Protein AF-A0A938BZ59-F1 (afdb_monomer_lite)

Radius of gyration: 19.86 Å; chains: 1; bounding box: 39×61×54 Å

Secondary structure (DSSP, 8-state):
-HHHHHTTT----HHHHHHHT---PPP---HHHHHHHHHHHHHS--B-TTT-PBP-TTTEEEEESS-TTT-----GGGEEEEEHHIIIIIITTSEEPHHHHHHHHHHHHHHHIIIIITSS-SHHHHHHHHHHHHH-TT--SSS--HHHHHHHHHHHHHHHHHHH-PPEE--GGGS---

Structure (mmCIF, N/CA/C/O backbone):
data_AF-A0A938BZ59-F1
#
_entry.id   AF-A0A938BZ59-F1
#
loop_
_atom_site.group_PDB
_atom_site.id
_atom_site.type_symbol
_atom_site.label_atom_id
_atom_site.label_alt_id
_atom_site.label_comp_id
_atom_site.label_asym_id
_atom_site.label_entity_id
_atom_site.label_seq_id
_atom_site.pdbx_PDB_ins_code
_atom_site.Cartn_x
_atom_site.Cartn_y
_atom_site.Cartn_z
_atom_site.occupancy
_atom_site.B_iso_or_equiv
_atom_site.auth_seq_id
_atom_site.auth_comp_id
_atom_site.auth_asym_id
_atom_site.auth_atom_id
_atom_site.pdbx_PDB_model_num
ATOM 1 N N . MET A 1 1 ? 13.104 -21.225 -31.414 1.00 48.03 1 MET A N 1
ATOM 2 C CA . MET A 1 1 ? 13.494 -22.393 -30.588 1.00 48.03 1 MET A CA 1
ATOM 3 C C . MET A 1 1 ? 13.265 -23.734 -31.289 1.00 48.03 1 MET A C 1
ATOM 5 O O . MET A 1 1 ? 14.138 -24.579 -31.170 1.00 48.03 1 MET A O 1
ATOM 9 N N . SER A 1 2 ? 12.190 -23.923 -32.073 1.00 47.22 2 SER A N 1
ATOM 10 C CA . SER A 1 2 ? 11.940 -25.194 -32.794 1.00 47.22 2 SER A CA 1
ATOM 11 C C . SER A 1 2 ? 13.091 -25.616 -33.734 1.00 47.22 2 SER A C 1
ATOM 13 O O . SER A 1 2 ? 13.608 -26.726 -33.642 1.00 47.22 2 SER A O 1
ATOM 15 N N . GLY A 1 3 ? 13.636 -24.676 -34.518 1.00 47.19 3 GLY A N 1
ATOM 16 C CA . GLY A 1 3 ? 14.712 -24.977 -35.476 1.00 47.19 3 GLY A CA 1
ATOM 17 C C . GLY A 1 3 ? 16.093 -25.322 -34.885 1.00 47.19 3 GLY A C 1
ATOM 18 O O . GLY A 1 3 ? 16.978 -25.730 -35.633 1.00 47.19 3 GLY A O 1
ATOM 19 N N . TYR A 1 4 ? 16.319 -25.161 -33.573 1.00 56.00 4 TYR A N 1
ATOM 20 C CA . TYR A 1 4 ? 17.592 -25.546 -32.933 1.00 56.00 4 TYR A CA 1
ATOM 21 C C . TYR A 1 4 ? 17.593 -27.026 -32.514 1.00 56.00 4 TYR A C 1
ATOM 23 O O . TYR A 1 4 ? 18.610 -27.703 -32.645 1.00 56.00 4 TYR A O 1
ATOM 31 N N . ALA A 1 5 ? 16.440 -27.548 -32.075 1.00 55.19 5 ALA A N 1
ATOM 32 C CA . ALA A 1 5 ? 16.279 -28.951 -31.690 1.00 55.19 5 ALA A CA 1
ATOM 33 C C . ALA A 1 5 ? 16.296 -29.898 -32.905 1.00 55.19 5 ALA A C 1
ATOM 35 O O . ALA A 1 5 ? 16.900 -30.972 -32.844 1.00 55.19 5 ALA A O 1
ATOM 36 N N . GLU A 1 6 ? 15.723 -29.466 -34.035 1.00 54.50 6 GLU A N 1
ATOM 37 C CA . GLU A 1 6 ? 15.736 -30.225 -35.293 1.00 54.50 6 GLU A CA 1
ATOM 38 C C . GLU A 1 6 ? 17.152 -30.409 -35.858 1.00 54.50 6 GLU A C 1
ATOM 40 O O . GLU A 1 6 ? 17.494 -31.497 -36.321 1.00 54.50 6 GLU A O 1
ATOM 45 N N . LYS A 1 7 ? 18.024 -29.396 -35.732 1.00 56.50 7 LYS A N 1
ATOM 46 C CA . LYS A 1 7 ? 19.433 -29.477 -36.163 1.00 56.50 7 LYS A CA 1
ATOM 47 C C . LYS A 1 7 ? 20.276 -30.476 -35.357 1.00 56.50 7 LYS A C 1
ATOM 49 O O . LYS A 1 7 ? 21.338 -30.868 -35.827 1.00 56.50 7 LYS A O 1
ATOM 54 N N . GLN A 1 8 ? 19.817 -30.907 -34.178 1.00 59.28 8 GLN A N 1
ATOM 55 C CA . GLN A 1 8 ? 20.479 -31.927 -33.350 1.00 59.28 8 GLN A CA 1
ATOM 56 C C . GLN A 1 8 ? 19.836 -33.323 -33.460 1.00 59.28 8 GLN A C 1
ATOM 58 O O . GLN A 1 8 ? 20.136 -34.202 -32.653 1.00 59.28 8 GLN A O 1
ATOM 63 N N . GLY A 1 9 ? 18.933 -33.552 -34.423 1.00 55.59 9 GLY A N 1
ATOM 64 C CA . GLY A 1 9 ? 18.315 -34.867 -34.646 1.00 55.59 9 GLY A CA 1
ATOM 65 C C . GLY A 1 9 ? 17.349 -35.316 -33.542 1.00 55.59 9 GLY A C 1
ATOM 66 O O . GLY A 1 9 ? 16.957 -36.481 -33.492 1.00 55.59 9 GLY A O 1
ATOM 67 N N . ARG A 1 10 ? 16.941 -34.408 -32.646 1.00 58.09 10 ARG A N 1
ATOM 68 C CA . ARG A 1 10 ? 15.991 -34.695 -31.567 1.00 58.09 10 ARG A CA 1
ATOM 69 C C . ARG A 1 10 ? 14.586 -34.292 -32.008 1.00 58.09 10 ARG A C 1
ATOM 71 O O . ARG A 1 10 ? 14.259 -33.110 -32.036 1.00 58.09 10 ARG A O 1
ATOM 78 N N . LYS A 1 11 ? 13.733 -35.276 -32.312 1.00 55.09 11 LYS A N 1
ATOM 79 C CA . LYS A 1 11 ? 12.287 -35.053 -32.485 1.00 55.09 11 LYS A CA 1
ATOM 80 C C . LYS A 1 11 ? 11.646 -34.836 -31.115 1.00 55.09 11 LYS A C 1
ATOM 82 O O . LYS A 1 11 ? 11.324 -35.792 -30.412 1.00 55.09 11 LYS A O 1
ATOM 87 N N . LEU A 1 12 ? 11.487 -33.578 -30.722 1.00 56.69 12 LEU A N 1
ATOM 88 C CA . LEU A 1 12 ? 10.659 -33.207 -29.579 1.00 56.69 12 LEU A CA 1
ATOM 89 C C . LEU A 1 12 ? 9.223 -33.061 -30.088 1.00 56.69 12 LEU A C 1
ATOM 91 O O . LEU A 1 12 ? 8.950 -32.217 -30.929 1.00 56.69 12 LEU A O 1
ATOM 95 N N . SER A 1 13 ? 8.313 -33.919 -29.632 1.00 62.12 13 SER A N 1
ATOM 96 C CA . SER A 1 13 ? 6.888 -33.780 -29.946 1.00 62.12 13 SER A CA 1
ATOM 97 C C . SER A 1 13 ? 6.323 -32.546 -29.242 1.00 62.12 13 SER A C 1
ATOM 99 O O . SER A 1 13 ? 6.541 -32.414 -28.036 1.00 62.12 13 SER A O 1
ATOM 101 N N . ASP A 1 14 ? 5.533 -31.720 -29.929 1.00 56.69 14 ASP A N 1
ATOM 102 C CA . ASP A 1 14 ? 4.890 -30.522 -29.356 1.00 56.69 14 ASP A CA 1
ATOM 103 C C . ASP A 1 14 ? 4.119 -30.818 -28.054 1.00 56.69 14 ASP A C 1
ATOM 105 O O . ASP A 1 14 ? 4.173 -30.048 -27.095 1.00 56.69 14 ASP A O 1
ATOM 109 N N . ALA A 1 15 ? 3.520 -32.011 -27.953 1.00 58.12 15 ALA A N 1
ATOM 110 C CA . ALA A 1 15 ? 2.835 -32.504 -26.754 1.00 58.12 15 ALA A CA 1
ATOM 111 C C . ALA A 1 15 ? 3.736 -32.673 -25.508 1.00 58.12 15 ALA A C 1
ATOM 113 O O . ALA A 1 15 ? 3.232 -32.705 -24.390 1.00 58.12 15 ALA A O 1
ATOM 114 N N . LYS A 1 16 ? 5.063 -32.782 -25.673 1.00 58.16 16 LYS A N 1
ATOM 115 C CA . LYS A 1 16 ? 6.046 -32.827 -24.569 1.00 58.16 16 LYS A CA 1
ATOM 116 C C . LYS A 1 16 ? 6.605 -31.448 -24.224 1.00 58.16 16 LYS A C 1
ATOM 118 O O . LYS A 1 16 ? 7.091 -31.259 -23.114 1.00 58.16 16 LYS A O 1
ATOM 123 N N . ILE A 1 17 ? 6.549 -30.507 -25.163 1.00 59.06 17 ILE A N 1
ATOM 124 C CA . ILE A 1 17 ? 7.041 -29.141 -24.973 1.00 59.06 17 ILE A CA 1
ATOM 125 C C . ILE A 1 17 ? 6.010 -28.322 -24.188 1.00 59.06 17 ILE A C 1
ATOM 127 O O . ILE A 1 17 ? 6.385 -27.618 -23.257 1.00 59.06 17 ILE A O 1
ATOM 131 N N . ALA A 1 18 ? 4.717 -28.466 -24.502 1.00 60.78 18 ALA A N 1
ATOM 132 C CA . ALA A 1 18 ? 3.658 -27.668 -23.882 1.00 60.78 18 ALA A CA 1
ATOM 133 C C . ALA A 1 18 ? 3.609 -27.763 -22.338 1.00 60.78 18 ALA A C 1
ATOM 135 O O . ALA A 1 18 ? 3.581 -26.711 -21.704 1.00 60.78 18 ALA A O 1
ATOM 136 N N . PRO A 1 19 ? 3.707 -28.950 -21.696 1.00 59.94 19 PRO A N 1
ATOM 137 C CA . PRO A 1 19 ? 3.721 -29.040 -20.233 1.00 59.94 19 PRO A CA 1
ATOM 138 C C . PRO A 1 19 ? 5.005 -28.477 -19.606 1.00 59.94 19 PRO A C 1
ATOM 140 O O . PRO A 1 19 ? 4.959 -27.902 -18.523 1.00 59.94 19 PRO A O 1
ATOM 143 N N . ALA A 1 20 ? 6.149 -28.604 -20.290 1.00 57.31 20 ALA A N 1
ATOM 144 C CA . ALA A 1 20 ? 7.437 -28.068 -19.839 1.00 57.31 20 ALA A CA 1
ATOM 145 C C . ALA A 1 20 ? 7.556 -26.540 -20.020 1.00 57.31 20 ALA A C 1
ATOM 147 O O . ALA A 1 20 ? 8.470 -25.924 -19.479 1.00 57.31 20 ALA A O 1
ATOM 148 N N . MET A 1 21 ? 6.635 -25.939 -20.779 1.00 53.72 21 MET A N 1
ATOM 149 C CA . MET A 1 21 ? 6.472 -24.494 -20.954 1.00 53.72 21 MET A CA 1
ATOM 150 C C . MET A 1 21 ? 5.341 -23.918 -20.093 1.00 53.72 21 MET A C 1
ATOM 152 O O . MET A 1 21 ? 5.008 -22.742 -20.240 1.00 53.72 21 MET A O 1
ATOM 156 N N . THR A 1 22 ? 4.762 -24.713 -19.188 1.00 49.50 22 THR A N 1
ATOM 157 C CA . THR A 1 22 ? 3.793 -24.206 -18.213 1.00 49.50 22 THR A CA 1
ATOM 158 C C . THR A 1 22 ? 4.549 -23.348 -17.207 1.00 49.50 22 THR A C 1
ATOM 160 O O . THR A 1 22 ? 5.202 -23.855 -16.296 1.00 49.50 22 THR A O 1
ATOM 163 N N . TRP A 1 23 ? 4.510 -22.034 -17.408 1.00 51.88 23 TRP A N 1
ATOM 164 C CA . TRP A 1 23 ? 4.922 -21.083 -16.386 1.00 51.88 23 TRP A CA 1
ATOM 165 C C . TRP A 1 23 ? 4.054 -21.327 -15.150 1.00 51.88 23 TRP A C 1
ATOM 167 O O . TRP A 1 23 ? 2.828 -21.306 -15.247 1.00 51.88 23 TRP A O 1
ATOM 177 N N . SER A 1 24 ? 4.676 -21.592 -13.999 1.00 50.16 24 SER A N 1
ATOM 178 C CA . SER A 1 24 ? 3.955 -21.543 -12.728 1.00 50.16 24 SER A CA 1
ATOM 179 C C . SER A 1 24 ? 3.537 -20.094 -12.531 1.00 50.16 24 SER A C 1
ATOM 181 O O . SER A 1 24 ? 4.395 -19.243 -12.298 1.00 50.16 24 SER A O 1
ATOM 183 N N . GLU A 1 25 ? 2.247 -19.799 -12.674 1.00 53.69 25 GLU A N 1
ATOM 184 C CA . GLU A 1 25 ? 1.735 -18.480 -12.322 1.00 53.69 25 GLU A CA 1
ATOM 185 C C . GLU A 1 25 ? 2.051 -18.235 -10.842 1.00 53.69 25 GLU A C 1
ATOM 187 O O . GLU A 1 25 ? 1.723 -19.082 -10.002 1.00 53.69 25 GLU A O 1
ATOM 192 N N . PRO A 1 26 ? 2.728 -17.129 -10.494 1.00 60.28 26 PRO A N 1
ATOM 193 C CA . PRO A 1 26 ? 2.901 -16.785 -9.096 1.00 60.28 26 PRO A CA 1
ATOM 194 C C . PRO A 1 26 ? 1.505 -16.591 -8.484 1.00 60.28 26 PRO A C 1
ATOM 196 O O . PRO A 1 26 ? 0.640 -15.936 -9.067 1.00 60.28 26 PRO A O 1
ATOM 199 N N . SER A 1 27 ? 1.243 -17.229 -7.347 1.00 63.28 27 SER A N 1
ATOM 200 C CA . SER A 1 27 ? -0.054 -17.128 -6.682 1.00 63.28 27 SER A CA 1
ATOM 201 C C . SER A 1 27 ? -0.150 -15.805 -5.931 1.00 63.28 27 SER A C 1
ATOM 203 O O . SER A 1 27 ? 0.663 -15.588 -5.041 1.00 63.28 27 SER A O 1
ATOM 205 N N . ARG A 1 28 ? -1.170 -14.993 -6.229 1.00 80.38 28 ARG A N 1
ATOM 206 C CA . ARG A 1 28 ? -1.488 -13.757 -5.497 1.00 80.38 28 ARG A CA 1
ATOM 207 C C . ARG A 1 28 ? -1.867 -14.062 -4.042 1.00 80.38 28 ARG A C 1
ATOM 209 O O . ARG A 1 28 ? -2.964 -14.571 -3.795 1.00 80.38 28 ARG A O 1
ATOM 216 N N . ASP A 1 29 ? -1.002 -13.735 -3.086 1.00 89.38 29 ASP A N 1
ATOM 217 C CA . ASP A 1 29 ? -1.222 -13.971 -1.653 1.00 89.38 29 ASP A CA 1
ATOM 218 C C . ASP A 1 29 ? -1.251 -12.680 -0.823 1.00 89.38 29 ASP A C 1
ATOM 220 O O . ASP A 1 29 ? -0.232 -12.075 -0.505 1.00 89.38 29 ASP A O 1
ATOM 224 N N . VAL A 1 30 ? -2.455 -12.307 -0.379 1.00 94.38 30 VAL A N 1
ATOM 225 C CA . VAL A 1 30 ? -2.696 -11.112 0.449 1.00 94.38 30 VAL A CA 1
ATOM 226 C C . VAL A 1 30 ? -3.013 -11.424 1.913 1.00 94.38 30 VAL A C 1
ATOM 228 O O . VAL A 1 30 ? -3.415 -10.528 2.660 1.00 94.38 30 VAL A O 1
ATOM 231 N N . ARG A 1 31 ? -2.894 -12.688 2.345 1.00 95.25 31 ARG A N 1
ATOM 232 C CA . ARG A 1 31 ? -3.413 -13.139 3.651 1.00 95.25 31 ARG A CA 1
ATOM 233 C C . ARG A 1 31 ? -2.791 -12.387 4.822 1.00 95.25 31 ARG A C 1
ATOM 235 O O . ARG A 1 31 ? -3.525 -11.875 5.660 1.00 95.25 31 ARG A O 1
ATOM 242 N N . ILE A 1 32 ? -1.466 -12.243 4.824 1.00 95.44 32 ILE A N 1
ATOM 243 C CA . ILE A 1 32 ? -0.733 -11.561 5.902 1.00 95.44 32 ILE A CA 1
ATOM 244 C C . ILE A 1 32 ? -1.174 -10.100 6.019 1.00 95.44 32 ILE A C 1
ATOM 246 O O . ILE A 1 32 ? -1.490 -9.636 7.113 1.00 95.44 32 ILE A O 1
ATOM 250 N N . ALA A 1 33 ? -1.256 -9.380 4.898 1.00 97.06 33 ALA A N 1
ATOM 251 C CA . ALA A 1 33 ? -1.726 -7.997 4.890 1.00 97.06 33 ALA A CA 1
ATOM 252 C C . ALA A 1 33 ? -3.173 -7.890 5.404 1.00 97.06 33 ALA A C 1
ATOM 254 O O . ALA A 1 33 ? -3.486 -7.001 6.197 1.00 97.06 33 ALA A O 1
ATOM 255 N N . ARG A 1 34 ? -4.049 -8.830 5.019 1.00 97.38 34 ARG A N 1
ATOM 256 C CA . ARG A 1 34 ? -5.442 -8.875 5.485 1.00 97.38 34 ARG A CA 1
ATOM 257 C C . ARG A 1 34 ? -5.551 -9.133 6.986 1.00 97.38 34 ARG A C 1
ATOM 259 O O . ARG A 1 34 ? -6.328 -8.455 7.652 1.00 97.38 34 ARG A O 1
ATOM 266 N N . GLU A 1 35 ? -4.778 -10.071 7.521 1.00 96.31 35 GLU A N 1
ATOM 267 C CA . GLU A 1 35 ? -4.735 -10.373 8.957 1.00 96.31 35 GLU A CA 1
ATOM 268 C C . GLU A 1 35 ? -4.260 -9.164 9.771 1.00 96.31 35 GLU A C 1
ATOM 270 O O . GLU A 1 35 ? -4.890 -8.802 10.766 1.00 96.31 35 GLU A O 1
ATOM 275 N N . GLN A 1 36 ? -3.201 -8.482 9.319 1.00 97.06 36 GLN A N 1
ATOM 276 C CA . GLN A 1 36 ? -2.714 -7.268 9.981 1.00 97.06 36 GLN A CA 1
ATOM 277 C C . GLN A 1 36 ? -3.732 -6.128 9.919 1.00 97.06 36 GLN A C 1
ATOM 279 O O . GLN A 1 36 ? -3.914 -5.413 10.904 1.00 97.06 36 GLN A O 1
ATOM 284 N N . ALA A 1 37 ? -4.440 -5.982 8.798 1.00 97.62 37 ALA A N 1
ATOM 285 C CA . ALA A 1 37 ? -5.479 -4.972 8.655 1.00 97.62 37 ALA A CA 1
ATOM 286 C C . ALA A 1 37 ? -6.653 -5.232 9.612 1.00 97.62 37 ALA A C 1
ATOM 288 O O . ALA A 1 37 ? -7.088 -4.306 10.292 1.00 97.62 37 ALA A O 1
ATOM 289 N N . ILE A 1 38 ? -7.117 -6.481 9.727 1.00 97.25 38 ILE A N 1
ATOM 290 C CA . ILE A 1 38 ? -8.174 -6.866 10.679 1.00 97.25 38 ILE A CA 1
ATOM 291 C C . ILE A 1 38 ? -7.730 -6.588 12.116 1.00 97.25 38 ILE A C 1
ATOM 293 O O . ILE A 1 38 ? -8.447 -5.913 12.847 1.00 97.25 38 ILE A O 1
ATOM 297 N N . ARG A 1 39 ? -6.511 -6.995 12.495 1.00 95.75 39 ARG A N 1
ATOM 298 C CA . ARG A 1 39 ? -5.958 -6.709 13.829 1.00 95.75 39 ARG A CA 1
ATOM 299 C C . ARG A 1 39 ? -5.982 -5.212 14.150 1.00 95.75 39 ARG A C 1
ATOM 301 O O . ARG A 1 39 ? -6.331 -4.826 15.264 1.00 95.75 39 ARG A O 1
ATOM 308 N N . LEU A 1 40 ? -5.599 -4.363 13.193 1.00 95.94 40 LEU A N 1
ATOM 309 C CA . LEU A 1 40 ? -5.605 -2.914 13.396 1.00 95.94 40 LEU A CA 1
ATOM 310 C C . LEU A 1 40 ? -7.019 -2.332 13.478 1.00 95.94 40 LEU A C 1
ATOM 312 O O . LEU A 1 40 ? -7.207 -1.431 14.291 1.00 95.94 40 LEU A O 1
ATOM 316 N N . ILE A 1 41 ? -7.979 -2.853 12.705 1.00 96.50 41 ILE A N 1
ATOM 317 C CA . ILE A 1 41 ? -9.406 -2.491 12.799 1.00 96.50 41 ILE A CA 1
ATOM 318 C C . ILE A 1 41 ? -9.974 -2.861 14.178 1.00 96.50 41 ILE A C 1
ATOM 320 O O . ILE A 1 41 ? -10.709 -2.076 14.767 1.00 96.50 41 ILE A O 1
ATOM 324 N N . ASP A 1 42 ? -9.611 -4.022 14.722 1.00 94.31 42 ASP A N 1
ATOM 325 C CA . ASP A 1 42 ? -10.110 -4.467 16.029 1.00 94.31 42 ASP A CA 1
ATOM 326 C C . ASP A 1 42 ? -9.495 -3.662 17.190 1.00 94.31 42 ASP A C 1
ATOM 328 O O . ASP A 1 42 ? -10.138 -3.426 18.211 1.00 94.31 42 ASP A O 1
ATOM 332 N N . SER A 1 43 ? -8.241 -3.219 17.037 1.00 89.62 43 SER A N 1
ATOM 333 C CA . SER A 1 43 ? -7.509 -2.447 18.056 1.00 89.62 43 SER A CA 1
ATOM 334 C C . SER A 1 43 ? -7.704 -0.924 17.985 1.00 89.62 43 SER A C 1
ATOM 336 O O . SER A 1 43 ? -7.226 -0.206 18.864 1.00 89.62 43 SER A O 1
ATOM 338 N N . GLY A 1 44 ? -8.351 -0.404 16.938 1.00 87.50 44 GLY A N 1
ATOM 339 C CA . GLY A 1 44 ? -8.483 1.031 16.700 1.00 87.50 44 GLY A CA 1
ATOM 340 C C . GLY A 1 44 ? -8.976 1.360 15.290 1.00 87.50 44 GLY A C 1
ATOM 341 O O . GLY A 1 44 ? -9.540 0.528 14.595 1.00 87.50 44 GLY A O 1
ATOM 342 N N . ASN A 1 45 ? -8.751 2.594 14.835 1.00 87.06 45 ASN A N 1
ATOM 343 C CA . ASN A 1 45 ? -9.133 2.986 13.478 1.00 87.06 45 ASN A CA 1
ATOM 344 C C . ASN A 1 45 ? -8.019 2.646 12.476 1.00 87.06 45 ASN A C 1
ATOM 346 O O . ASN A 1 45 ? -6.851 3.014 12.660 1.00 87.06 45 ASN A O 1
ATOM 350 N N . LEU A 1 46 ? -8.406 1.962 11.399 1.00 96.44 46 LEU A N 1
ATOM 351 C CA . LEU A 1 46 ? -7.624 1.810 10.176 1.00 96.44 46 LEU A CA 1
ATOM 352 C C . LEU A 1 46 ? -8.327 2.569 9.053 1.00 96.44 46 LEU A C 1
ATOM 354 O O . LEU A 1 46 ? -9.551 2.511 8.924 1.00 96.44 46 LEU A O 1
ATOM 358 N N . HIS A 1 47 ? -7.558 3.262 8.223 1.00 97.06 47 HIS A N 1
ATOM 359 C CA . HIS A 1 47 ? -8.085 4.053 7.118 1.00 97.06 47 HIS A CA 1
ATOM 360 C C . HIS A 1 47 ? -7.696 3.438 5.775 1.00 97.06 47 HIS A C 1
ATOM 362 O O . HIS A 1 47 ? -6.611 2.890 5.607 1.00 97.06 47 HIS A O 1
ATOM 368 N N . CYS A 1 48 ? -8.583 3.569 4.792 1.00 97.75 48 CYS A N 1
ATOM 369 C CA . CYS A 1 48 ? -8.276 3.301 3.395 1.00 97.75 48 CYS A CA 1
ATOM 370 C C . CYS A 1 48 ? -7.138 4.226 2.959 1.00 97.75 48 CYS A C 1
ATOM 372 O O . CYS A 1 48 ? -7.315 5.449 2.979 1.00 97.75 48 CYS A O 1
ATOM 374 N N . VAL A 1 49 ? -6.013 3.667 2.506 1.00 97.81 49 VAL A N 1
ATOM 375 C CA . VAL A 1 49 ? -4.845 4.470 2.095 1.00 97.81 49 VAL A CA 1
ATOM 376 C C . VAL A 1 49 ? -5.203 5.488 1.008 1.00 97.81 49 VAL A C 1
ATOM 378 O O . VAL A 1 49 ? -4.739 6.627 1.022 1.00 97.81 49 VAL A O 1
ATOM 381 N N . TRP A 1 50 ? -6.122 5.123 0.113 1.00 96.81 50 TRP A N 1
ATOM 382 C CA . TRP A 1 50 ? -6.487 5.942 -1.035 1.00 96.81 50 TRP A CA 1
ATOM 383 C C . TRP A 1 50 ? -7.502 7.037 -0.722 1.00 96.81 50 TRP A C 1
ATOM 385 O O . TRP A 1 50 ? -7.375 8.148 -1.221 1.00 96.81 50 TRP A O 1
ATOM 395 N N . SER A 1 51 ? -8.522 6.735 0.083 1.00 94.81 51 SER A N 1
ATOM 396 C CA . SER A 1 51 ? -9.645 7.654 0.309 1.00 94.81 51 SER A CA 1
ATOM 397 C C . SER A 1 51 ? -9.694 8.262 1.708 1.00 94.81 51 SER A C 1
ATOM 399 O O . SER A 1 51 ? -10.604 9.040 1.974 1.00 94.81 51 SER A O 1
ATOM 401 N N . GLY A 1 52 ? -8.830 7.840 2.636 1.00 95.12 52 GLY A N 1
ATOM 402 C CA . GLY A 1 52 ? -8.821 8.281 4.041 1.00 95.12 52 GLY A CA 1
ATOM 403 C C . GLY A 1 52 ? -10.023 7.824 4.882 1.00 95.12 52 GLY A C 1
ATOM 404 O O . GLY A 1 52 ? -10.044 7.991 6.097 1.00 95.12 52 GLY A O 1
ATOM 405 N N . ARG A 1 53 ? -11.037 7.218 4.258 1.00 94.56 53 ARG A N 1
ATOM 406 C CA . ARG A 1 53 ? -12.230 6.687 4.933 1.00 94.56 53 ARG A CA 1
ATOM 407 C C . ARG A 1 53 ? -11.844 5.585 5.913 1.00 94.56 53 ARG A C 1
ATOM 409 O O . ARG A 1 53 ? -11.042 4.724 5.556 1.00 94.56 53 ARG A O 1
ATOM 416 N N . THR A 1 54 ? -12.455 5.585 7.093 1.00 96.12 54 THR A N 1
ATOM 417 C CA . THR A 1 54 ? -12.334 4.485 8.057 1.00 96.12 54 THR A CA 1
ATOM 418 C C . THR A 1 54 ? -12.783 3.171 7.420 1.00 96.12 54 THR A C 1
ATOM 420 O O . THR A 1 54 ? -13.772 3.135 6.682 1.00 96.12 54 THR A O 1
ATOM 423 N N . LEU A 1 55 ? -12.037 2.103 7.681 1.00 97.38 55 LEU A N 1
ATOM 424 C CA . LEU A 1 55 ? -12.324 0.756 7.212 1.00 97.38 55 LEU A CA 1
ATOM 425 C C . LEU A 1 55 ? -13.051 -0.046 8.289 1.00 97.38 55 LEU A C 1
ATOM 427 O O . LEU A 1 55 ? -12.727 0.038 9.470 1.00 97.38 55 LEU A O 1
ATOM 431 N N . SER A 1 56 ? -14.002 -0.862 7.847 1.00 96.56 56 SER A N 1
ATOM 432 C CA . SER A 1 56 ? -14.569 -1.969 8.614 1.00 96.56 56 SER A CA 1
ATOM 433 C C . SER A 1 56 ? -14.141 -3.293 7.985 1.00 96.56 56 SER A C 1
ATOM 435 O O . SER A 1 56 ? -13.742 -3.324 6.817 1.00 96.56 56 SER A O 1
ATOM 437 N N . ALA A 1 57 ? -14.266 -4.398 8.723 1.00 95.12 57 ALA A N 1
ATOM 438 C CA . ALA A 1 57 ? -13.940 -5.731 8.214 1.00 95.12 57 ALA A CA 1
ATOM 439 C C . ALA A 1 57 ? -14.707 -6.090 6.919 1.00 95.12 57 ALA A C 1
ATOM 441 O O . ALA A 1 57 ? -14.139 -6.716 6.023 1.00 95.12 57 ALA A O 1
ATOM 442 N N . ASP A 1 58 ? -15.958 -5.634 6.783 1.00 95.19 58 ASP A N 1
ATOM 443 C CA . ASP A 1 58 ? -16.815 -5.892 5.611 1.00 95.19 58 ASP A CA 1
ATOM 444 C C . ASP A 1 58 ? -16.444 -5.048 4.379 1.00 95.19 58 ASP A C 1
ATOM 446 O O . ASP A 1 58 ? -16.671 -5.441 3.224 1.00 95.19 58 ASP A O 1
ATOM 450 N N . ALA A 1 59 ? -15.891 -3.858 4.624 1.00 95.25 59 ALA A N 1
ATOM 451 C CA . ALA A 1 59 ? -15.485 -2.907 3.594 1.00 95.25 59 ALA A CA 1
ATOM 452 C C . ALA A 1 59 ? -14.000 -3.030 3.207 1.00 95.25 59 ALA A C 1
ATOM 454 O O . ALA A 1 59 ? -13.581 -2.398 2.232 1.00 95.25 59 ALA A O 1
ATOM 455 N N . LEU A 1 60 ? -13.224 -3.821 3.953 1.00 97.50 60 LEU A N 1
ATOM 456 C CA . LEU A 1 60 ? -11.795 -4.036 3.760 1.00 97.50 60 LEU A CA 1
ATOM 457 C C . LEU A 1 60 ? -11.505 -4.875 2.512 1.00 97.50 60 LEU A C 1
ATOM 459 O O . LEU A 1 60 ? -12.033 -5.973 2.328 1.00 97.50 60 LEU A O 1
ATOM 463 N N . ASP A 1 61 ? -10.565 -4.382 1.718 1.00 97.56 61 ASP A N 1
ATOM 464 C CA . ASP A 1 61 ? -9.871 -5.115 0.671 1.00 97.56 61 ASP A CA 1
ATOM 465 C C . ASP A 1 61 ? -8.359 -4.849 0.772 1.00 97.56 61 ASP A C 1
ATOM 467 O O . ASP A 1 61 ? -7.942 -3.856 1.376 1.00 97.56 61 ASP A O 1
ATOM 471 N N . ILE A 1 62 ? -7.542 -5.724 0.183 1.00 97.88 62 ILE A N 1
ATOM 472 C CA . ILE A 1 62 ? -6.093 -5.518 0.075 1.00 97.88 62 ILE A CA 1
ATOM 473 C C . ILE A 1 62 ? -5.755 -5.185 -1.373 1.00 97.88 62 ILE A C 1
ATOM 475 O O . ILE A 1 62 ? -5.789 -6.031 -2.274 1.00 97.88 62 ILE A O 1
ATOM 479 N N . ASP A 1 63 ? -5.442 -3.914 -1.589 1.00 97.31 63 ASP A N 1
ATOM 480 C CA . ASP A 1 63 ? -5.005 -3.406 -2.875 1.00 97.31 63 ASP A CA 1
ATOM 481 C C . ASP A 1 63 ? -3.528 -3.719 -3.105 1.00 97.31 63 ASP A C 1
ATOM 483 O O . ASP A 1 63 ? -2.714 -3.685 -2.182 1.00 97.31 63 ASP A O 1
ATOM 487 N N . HIS A 1 64 ? -3.198 -3.997 -4.363 1.00 96.81 64 HIS A N 1
ATOM 488 C CA . HIS A 1 64 ? -1.820 -3.969 -4.823 1.00 96.81 64 HIS A CA 1
ATOM 489 C C . HIS A 1 64 ? -1.522 -2.562 -5.324 1.00 96.81 64 HIS A C 1
ATOM 491 O O . HIS A 1 64 ? -2.100 -2.145 -6.332 1.00 96.81 64 HIS A O 1
ATOM 497 N N . CYS A 1 65 ? -0.625 -1.839 -4.654 1.00 97.06 65 CYS A N 1
ATOM 498 C CA . CYS A 1 65 ? -0.247 -0.478 -5.026 1.00 97.06 65 CYS A CA 1
ATOM 499 C C . CYS A 1 65 ? 0.066 -0.400 -6.526 1.00 97.06 65 CYS A C 1
ATOM 501 O O . CYS A 1 65 ? -0.553 0.380 -7.253 1.00 97.06 65 CYS A O 1
ATOM 503 N N . PHE A 1 66 ? 0.908 -1.308 -7.015 1.00 95.94 66 PHE A N 1
ATOM 504 C CA . PHE A 1 66 ? 1.080 -1.586 -8.434 1.00 95.94 66 PHE A CA 1
ATOM 505 C C . PHE A 1 66 ? 0.325 -2.850 -8.830 1.00 95.94 66 PHE A C 1
ATOM 507 O O . PHE A 1 66 ? 0.508 -3.890 -8.199 1.00 95.94 66 PHE A O 1
ATOM 514 N N . PRO A 1 67 ? -0.521 -2.781 -9.873 1.00 93.88 67 PRO A N 1
ATOM 515 C CA . PRO A 1 67 ? -1.402 -3.878 -10.227 1.00 93.88 67 PRO A CA 1
ATOM 516 C C . PRO A 1 67 ? -0.596 -5.094 -10.677 1.00 93.88 67 PRO A C 1
ATOM 518 O O . PRO A 1 67 ? 0.399 -4.958 -11.391 1.00 93.88 67 PRO A O 1
ATOM 521 N N . TRP A 1 68 ? -1.084 -6.283 -10.326 1.00 90.12 68 TRP A N 1
ATOM 522 C CA . TRP A 1 68 ? -0.437 -7.561 -10.630 1.00 90.12 68 TRP A CA 1
ATOM 523 C C . TRP A 1 68 ? -0.033 -7.707 -12.106 1.00 90.12 68 TRP A C 1
ATOM 525 O O . TRP A 1 68 ? 1.054 -8.182 -12.413 1.00 90.12 68 TRP A O 1
ATOM 535 N N . ALA A 1 69 ? -0.877 -7.227 -13.026 1.00 89.00 69 ALA A N 1
ATOM 536 C CA . ALA A 1 69 ? -0.625 -7.274 -14.467 1.00 89.00 69 ALA A CA 1
ATOM 537 C C . ALA A 1 69 ? 0.637 -6.506 -14.917 1.00 89.00 69 ALA A C 1
ATOM 539 O O . ALA A 1 69 ? 1.204 -6.833 -15.954 1.00 89.00 69 ALA A O 1
ATOM 540 N N . ALA A 1 70 ? 1.070 -5.494 -14.158 1.00 90.50 70 ALA A N 1
ATOM 541 C CA . ALA A 1 70 ? 2.276 -4.706 -14.432 1.00 90.50 70 ALA A CA 1
ATOM 542 C C . ALA A 1 70 ? 3.436 -5.020 -13.470 1.00 90.50 70 ALA A C 1
ATOM 544 O O . ALA A 1 70 ? 4.604 -4.770 -13.774 1.00 90.50 70 ALA A O 1
ATOM 545 N N . TRP A 1 71 ? 3.111 -5.527 -12.282 1.00 92.19 71 TRP A N 1
ATOM 546 C CA . TRP A 1 71 ? 4.055 -5.804 -11.209 1.00 92.19 71 TRP A CA 1
ATOM 547 C C . TRP A 1 71 ? 3.579 -7.025 -10.404 1.00 92.19 71 TRP A C 1
ATOM 549 O O . TRP A 1 71 ? 2.922 -6.858 -9.374 1.00 92.19 71 TRP A O 1
ATOM 559 N N . PRO A 1 72 ? 3.849 -8.255 -10.886 1.00 89.19 72 PRO A N 1
ATOM 560 C CA . PRO A 1 72 ? 3.374 -9.494 -10.268 1.00 89.19 72 PRO A CA 1
ATOM 561 C C . PRO A 1 72 ? 4.191 -9.813 -9.010 1.00 89.19 72 PRO A C 1
ATOM 563 O O . PRO A 1 72 ? 5.095 -10.648 -9.023 1.00 89.19 72 PRO A O 1
ATOM 566 N N . CYS A 1 73 ? 3.924 -9.061 -7.946 1.00 89.00 73 CYS A N 1
ATOM 567 C CA . CYS A 1 73 ? 4.685 -9.066 -6.710 1.00 89.00 73 CYS A CA 1
ATOM 568 C C . CYS A 1 73 ? 3.752 -8.847 -5.508 1.00 89.00 73 CYS A C 1
ATOM 570 O O . CYS A 1 73 ? 3.060 -7.826 -5.433 1.00 89.00 73 CYS A O 1
ATOM 572 N N . ASP A 1 74 ? 3.780 -9.801 -4.574 1.00 92.81 74 ASP A N 1
ATOM 573 C CA . ASP A 1 74 ? 3.040 -9.794 -3.302 1.00 92.81 74 ASP A CA 1
ATOM 574 C C . ASP A 1 74 ? 3.884 -9.266 -2.127 1.00 92.81 74 ASP A C 1
ATOM 576 O O . ASP A 1 74 ? 3.591 -9.545 -0.962 1.00 92.81 74 ASP A O 1
ATOM 580 N N . ASP A 1 75 ? 4.955 -8.522 -2.411 1.00 96.00 75 ASP A N 1
ATOM 581 C CA . ASP A 1 75 ? 5.766 -7.913 -1.361 1.00 96.00 75 ASP A CA 1
ATOM 582 C C . ASP A 1 75 ? 4.908 -7.009 -0.473 1.00 96.00 75 ASP A C 1
ATOM 584 O O . ASP A 1 75 ? 4.046 -6.261 -0.946 1.00 96.00 75 ASP A O 1
ATOM 588 N N . LEU A 1 76 ? 5.190 -7.014 0.827 1.00 97.31 76 LEU A N 1
ATOM 589 C CA . LEU A 1 76 ? 4.390 -6.316 1.828 1.00 97.31 76 LEU A CA 1
ATOM 590 C C . LEU A 1 76 ? 4.285 -4.808 1.555 1.00 97.31 76 LEU A C 1
ATOM 592 O O . LEU A 1 76 ? 3.230 -4.219 1.797 1.00 97.31 76 LEU A O 1
ATOM 596 N N . TRP A 1 77 ? 5.327 -4.181 0.995 1.00 97.44 77 TRP A N 1
ATOM 597 C CA . TRP A 1 77 ? 5.284 -2.766 0.602 1.00 97.44 77 TRP A CA 1
ATOM 598 C C . TRP A 1 77 ? 4.239 -2.482 -0.485 1.00 97.44 77 TRP A C 1
ATOM 600 O O . TRP A 1 77 ? 3.676 -1.386 -0.522 1.00 97.44 77 TRP A O 1
ATOM 610 N N . ASN A 1 78 ? 3.944 -3.467 -1.339 1.00 97.81 78 ASN A N 1
ATOM 611 C CA . ASN A 1 78 ? 2.970 -3.363 -2.419 1.00 97.81 78 ASN A CA 1
ATOM 612 C C . ASN A 1 78 ? 1.537 -3.671 -1.950 1.00 97.81 78 ASN A C 1
ATOM 614 O O . ASN A 1 78 ? 0.597 -3.391 -2.686 1.00 97.81 78 ASN A O 1
ATOM 618 N N . LEU A 1 79 ? 1.340 -4.212 -0.743 1.00 98.06 79 LEU A N 1
ATOM 619 C CA . LEU A 1 79 ? 0.028 -4.605 -0.221 1.00 98.06 79 LEU A CA 1
ATOM 620 C C . LEU A 1 79 ? -0.521 -3.570 0.769 1.00 98.06 79 LEU A C 1
ATOM 622 O O . LEU A 1 79 ? 0.034 -3.373 1.855 1.00 98.06 79 LEU A O 1
ATOM 626 N N . LEU A 1 80 ? -1.638 -2.927 0.411 1.00 98.31 80 LEU A N 1
ATOM 627 C CA . LEU A 1 80 ? -2.200 -1.785 1.139 1.00 98.31 80 LEU A CA 1
ATOM 628 C C . LEU A 1 80 ? -3.692 -1.974 1.479 1.00 98.31 80 LEU A C 1
ATOM 630 O O . LEU A 1 80 ? -4.456 -2.459 0.641 1.00 98.31 80 LEU A O 1
ATOM 634 N N . PRO A 1 81 ? -4.160 -1.545 2.667 1.00 98.19 81 PRO A N 1
ATOM 635 C CA . PRO A 1 81 ? -5.562 -1.634 3.040 1.00 98.19 81 PRO A CA 1
ATOM 636 C C . PRO A 1 81 ? -6.365 -0.575 2.288 1.00 98.19 81 PRO A C 1
ATOM 638 O O . PRO A 1 81 ? -6.134 0.634 2.393 1.00 98.19 81 PRO A O 1
ATOM 641 N N . ALA A 1 82 ? -7.354 -1.031 1.533 1.00 98.12 82 ALA A N 1
ATOM 642 C CA . ALA A 1 82 ? -8.196 -0.182 0.714 1.00 98.12 82 ALA A CA 1
ATOM 643 C C . ALA A 1 82 ? -9.672 -0.481 0.961 1.00 98.12 82 ALA A C 1
ATOM 645 O O . ALA A 1 82 ? -10.074 -1.586 1.314 1.00 98.12 82 ALA A O 1
ATOM 646 N N . HIS A 1 83 ? -10.511 0.523 0.736 1.00 97.62 83 HIS A N 1
ATOM 647 C CA . HIS A 1 83 ? -11.949 0.314 0.714 1.00 97.62 83 HIS A CA 1
ATOM 648 C C . HIS A 1 83 ? -12.311 -0.445 -0.566 1.00 97.62 83 HIS A C 1
ATOM 650 O O . HIS A 1 83 ? -11.952 0.001 -1.661 1.00 97.62 83 HIS A O 1
ATOM 656 N N . ARG A 1 84 ? -13.084 -1.530 -0.456 1.00 96.56 84 ARG A N 1
ATOM 657 C CA . ARG A 1 84 ? -13.427 -2.418 -1.581 1.00 96.56 84 ARG A CA 1
ATOM 658 C C . ARG A 1 84 ? -13.925 -1.689 -2.828 1.00 96.56 84 ARG A C 1
ATOM 660 O O . ARG A 1 84 ? -13.471 -1.969 -3.925 1.00 96.56 84 ARG A O 1
ATOM 667 N N . THR A 1 85 ? -14.793 -0.685 -2.678 1.00 95.94 85 THR A N 1
ATOM 668 C CA . THR A 1 85 ? -15.294 0.120 -3.810 1.00 95.94 85 THR A CA 1
ATOM 669 C C . THR A 1 85 ? -14.186 0.912 -4.508 1.00 95.94 85 THR A C 1
ATOM 671 O O . THR A 1 85 ? -14.217 1.060 -5.725 1.00 95.94 85 THR A O 1
ATOM 674 N N . VAL A 1 86 ? -13.211 1.437 -3.760 1.00 95.62 86 VAL A N 1
ATOM 675 C CA . VAL A 1 86 ? -12.086 2.179 -4.345 1.00 95.62 86 VAL A CA 1
ATOM 676 C C . VAL A 1 86 ? -11.178 1.211 -5.094 1.00 95.62 86 VAL A C 1
ATOM 678 O O . VAL A 1 86 ? -10.867 1.461 -6.256 1.00 95.62 86 VAL A O 1
ATOM 681 N N . ASN A 1 87 ? -10.840 0.078 -4.473 1.00 95.94 87 ASN A N 1
ATOM 682 C CA . ASN A 1 87 ? -9.999 -0.944 -5.087 1.00 95.94 87 ASN A CA 1
ATOM 683 C C . ASN A 1 87 ? -10.648 -1.547 -6.349 1.00 95.94 87 ASN A C 1
ATOM 685 O O . ASN A 1 87 ? -10.103 -1.456 -7.444 1.00 95.94 87 ASN A O 1
ATOM 689 N N . GLN A 1 88 ? -11.861 -2.085 -6.215 1.00 93.94 88 GLN A N 1
ATOM 690 C CA . GLN A 1 88 ? -12.514 -2.917 -7.233 1.00 93.94 88 GLN A CA 1
ATOM 691 C C . GLN A 1 88 ? -13.185 -2.116 -8.354 1.00 93.94 88 GLN A C 1
ATOM 693 O O . GLN A 1 88 ? -13.287 -2.614 -9.472 1.00 93.94 88 GLN A O 1
ATOM 698 N N . ASN A 1 89 ? -13.630 -0.879 -8.090 1.00 94.19 89 ASN A N 1
ATOM 699 C CA . ASN A 1 89 ? -14.414 -0.111 -9.069 1.00 94.19 89 ASN A CA 1
ATOM 700 C C . ASN A 1 89 ? -13.692 1.138 -9.590 1.00 94.19 89 ASN A C 1
ATOM 702 O O . ASN A 1 89 ? -13.960 1.554 -10.716 1.0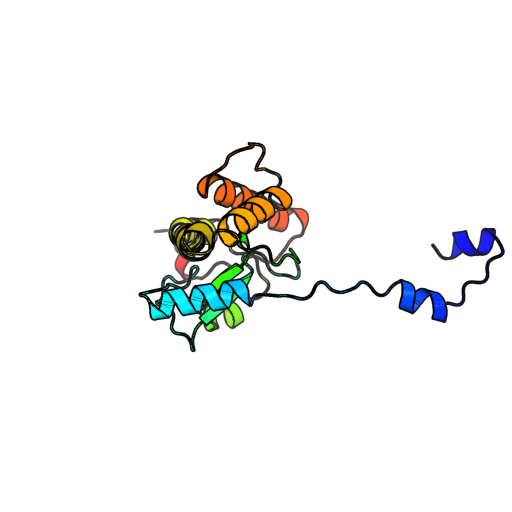0 94.19 89 ASN A O 1
ATOM 706 N N . GLN A 1 90 ? -12.794 1.749 -8.806 1.00 93.62 90 GLN A N 1
ATOM 707 C CA . GLN A 1 90 ? -12.140 3.010 -9.186 1.00 93.62 90 GLN A CA 1
ATOM 708 C C . GLN A 1 90 ? -10.707 2.789 -9.681 1.00 93.62 90 GLN A C 1
ATOM 710 O O . GLN A 1 90 ? -10.411 3.088 -10.842 1.00 93.62 90 GLN A O 1
ATOM 715 N N . LYS A 1 91 ? -9.837 2.242 -8.821 1.00 94.19 91 LYS A N 1
ATOM 716 C CA . LYS A 1 91 ? -8.426 1.992 -9.130 1.00 94.19 91 LYS A CA 1
ATOM 717 C C . LYS A 1 91 ? -8.277 0.814 -10.092 1.00 94.19 91 LYS A C 1
ATOM 719 O O . LYS A 1 91 ? -7.794 1.011 -11.206 1.00 94.19 91 LYS A O 1
ATOM 724 N N . ARG A 1 92 ? -8.792 -0.367 -9.724 1.00 92.81 92 ARG A N 1
ATOM 725 C CA . ARG A 1 92 ? -8.679 -1.623 -10.493 1.00 92.81 92 ARG A CA 1
ATOM 726 C C . ARG A 1 92 ? -7.210 -1.916 -10.846 1.00 92.81 92 ARG A C 1
ATOM 728 O O . ARG A 1 92 ? -6.306 -1.574 -10.087 1.00 92.81 92 ARG A O 1
ATOM 735 N N . ASP A 1 93 ? -6.967 -2.454 -12.040 1.00 92.00 93 ASP A N 1
ATOM 736 C CA . ASP A 1 93 ? -5.640 -2.781 -12.574 1.00 92.00 93 ASP A CA 1
ATOM 737 C C . ASP A 1 93 ? -4.845 -1.561 -13.088 1.00 92.00 93 ASP A C 1
ATOM 739 O O . ASP A 1 93 ? -4.123 -1.647 -14.079 1.00 92.00 93 ASP A O 1
ATOM 743 N N . LYS A 1 94 ? -4.999 -0.395 -12.452 1.00 95.75 94 LYS A N 1
ATOM 744 C CA . LYS A 1 94 ? -4.290 0.842 -12.814 1.00 95.75 94 LYS A CA 1
ATOM 745 C C . LYS A 1 94 ? -3.255 1.212 -11.756 1.00 95.75 94 LYS A C 1
ATOM 747 O O . LYS A 1 94 ? -3.439 0.935 -10.569 1.00 95.75 94 LYS A O 1
ATOM 752 N N . LEU A 1 95 ? -2.207 1.916 -12.178 1.00 95.88 95 LEU A N 1
ATOM 753 C CA . LEU A 1 95 ? -1.254 2.550 -11.265 1.00 95.88 95 LEU A CA 1
ATOM 754 C C . LEU A 1 95 ? -1.894 3.764 -10.582 1.00 95.88 95 LEU A C 1
ATOM 756 O O . LEU A 1 95 ? -2.550 4.544 -11.269 1.00 95.88 95 LEU A O 1
ATOM 760 N N . PRO A 1 96 ? -1.668 4.011 -9.284 1.00 96.44 96 PRO A N 1
ATOM 761 C CA . PRO A 1 96 ? -1.976 5.309 -8.699 1.00 96.44 96 PRO A CA 1
ATOM 762 C C . PRO A 1 96 ? -1.114 6.383 -9.378 1.00 96.44 96 PRO A C 1
ATOM 764 O O . PRO A 1 96 ? 0.065 6.159 -9.664 1.00 96.44 96 PRO A O 1
ATOM 767 N N . GLY A 1 97 ? -1.702 7.541 -9.682 1.00 95.62 97 GLY A N 1
ATOM 768 C CA . GLY A 1 97 ? -0.944 8.701 -10.157 1.00 95.62 97 GLY A CA 1
ATOM 769 C C . GLY A 1 97 ? 0.053 9.209 -9.109 1.00 95.62 97 GLY A C 1
ATOM 770 O O . GLY A 1 97 ? -0.104 8.948 -7.918 1.00 95.62 97 GLY A O 1
ATOM 771 N N . VAL A 1 98 ? 1.060 9.975 -9.537 1.00 93.88 98 VAL A N 1
ATOM 772 C CA . VAL A 1 98 ? 2.091 10.523 -8.630 1.00 93.88 98 VAL A CA 1
ATOM 773 C C . VAL A 1 98 ? 1.469 11.415 -7.552 1.00 93.88 98 VAL A C 1
ATOM 775 O O . VAL A 1 98 ? 1.768 11.255 -6.374 1.00 93.88 98 VAL A O 1
ATOM 778 N N . GLU A 1 99 ? 0.526 12.288 -7.916 1.00 93.94 99 GLU A N 1
ATOM 779 C CA . GLU A 1 99 ? -0.173 13.129 -6.932 1.00 93.94 99 GLU A CA 1
ATOM 780 C C . GLU A 1 99 ? -1.079 12.310 -5.998 1.00 93.94 99 GLU A C 1
ATOM 782 O O . GLU A 1 99 ? -1.229 12.649 -4.825 1.00 93.94 99 GLU A O 1
ATOM 787 N N . VAL A 1 100 ? -1.633 11.187 -6.477 1.00 95.94 100 VAL A N 1
ATOM 788 C CA . VAL A 1 100 ? -2.388 10.248 -5.629 1.00 95.94 100 VAL A CA 1
ATOM 789 C C . VAL A 1 100 ? -1.464 9.638 -4.586 1.00 95.94 100 VAL A C 1
ATOM 791 O O . VAL A 1 100 ? -1.789 9.689 -3.401 1.00 95.94 100 VAL A O 1
ATOM 794 N N . LEU A 1 101 ? -0.312 9.107 -5.012 1.00 96.69 101 LEU A N 1
ATOM 795 C CA . LEU A 1 101 ? 0.702 8.554 -4.116 1.00 96.69 101 LEU A CA 1
ATOM 796 C C . LEU A 1 101 ? 1.138 9.593 -3.089 1.00 96.69 101 LEU A C 1
ATOM 798 O O . LEU A 1 101 ? 1.056 9.325 -1.895 1.00 96.69 101 LEU A O 1
ATOM 802 N N . ARG A 1 102 ? 1.511 10.795 -3.537 1.00 95.56 102 ARG A N 1
ATOM 803 C CA . ARG A 1 102 ? 1.932 11.896 -2.664 1.00 95.56 102 ARG A CA 1
ATOM 804 C C . ARG A 1 102 ? 0.862 12.254 -1.631 1.00 95.56 102 ARG A C 1
ATOM 806 O O . ARG A 1 102 ? 1.164 12.363 -0.452 1.00 95.56 102 ARG A O 1
ATOM 813 N N . SER A 1 103 ? -0.404 12.359 -2.041 1.00 95.62 103 SER A N 1
ATOM 814 C CA . SER A 1 103 ? -1.525 12.633 -1.123 1.00 95.62 103 SER A CA 1
ATOM 815 C C . SER A 1 103 ? -1.828 11.493 -0.136 1.00 95.62 103 SER A C 1
ATOM 817 O O . SER A 1 103 ? -2.581 11.677 0.827 1.00 95.62 103 SER A O 1
ATOM 819 N N . ALA A 1 104 ? -1.307 10.294 -0.406 1.00 97.12 104 ALA A N 1
ATOM 820 C CA . ALA A 1 104 ? -1.480 9.091 0.395 1.00 97.12 104 ALA A CA 1
ATOM 821 C C . ALA A 1 104 ? -0.234 8.704 1.198 1.00 97.12 104 ALA A C 1
ATOM 823 O O . ALA A 1 104 ? -0.328 7.755 1.972 1.00 97.12 104 ALA A O 1
ATOM 824 N N . GLN A 1 105 ? 0.880 9.432 1.057 1.00 97.88 105 GLN A N 1
ATOM 825 C CA . GLN A 1 105 ? 2.171 9.106 1.664 1.00 97.88 105 GLN A CA 1
ATOM 826 C C . GLN A 1 105 ? 2.044 8.788 3.154 1.00 97.88 105 GLN A C 1
ATOM 828 O O . GLN A 1 105 ? 2.339 7.663 3.551 1.00 97.88 105 GLN A O 1
ATOM 833 N N . ASP A 1 106 ? 1.505 9.723 3.939 1.00 97.88 106 ASP A N 1
ATOM 834 C CA . ASP A 1 106 ? 1.374 9.566 5.390 1.00 97.88 106 ASP A CA 1
ATOM 835 C C . ASP A 1 106 ? 0.580 8.306 5.761 1.00 97.88 106 ASP A C 1
ATOM 837 O O . ASP A 1 106 ? 0.977 7.548 6.639 1.00 97.88 106 ASP A O 1
ATOM 841 N N . ARG A 1 107 ? -0.517 8.023 5.044 1.00 98.00 107 ARG A N 1
ATOM 842 C CA . ARG A 1 107 ? -1.369 6.847 5.305 1.00 98.00 107 ARG A CA 1
ATOM 843 C C . ARG A 1 107 ? -0.693 5.538 4.899 1.00 98.00 107 ARG A C 1
ATOM 845 O O . ARG A 1 107 ? -0.906 4.515 5.544 1.00 98.00 107 ARG A O 1
ATOM 852 N N . ILE A 1 108 ? 0.087 5.554 3.820 1.00 98.56 108 ILE A N 1
ATOM 853 C CA . ILE A 1 108 ? 0.854 4.395 3.350 1.00 98.56 108 ILE A CA 1
ATOM 854 C C . ILE A 1 108 ? 1.971 4.076 4.345 1.00 98.56 108 ILE A C 1
ATOM 856 O O . ILE A 1 108 ? 2.109 2.927 4.757 1.00 98.56 108 ILE A O 1
ATOM 860 N N . GLN A 1 109 ? 2.727 5.087 4.770 1.00 98.44 109 GLN A N 1
ATOM 861 C CA . GLN A 1 109 ? 3.810 4.916 5.733 1.00 98.44 109 GLN A CA 1
ATOM 862 C C . GLN A 1 109 ? 3.283 4.532 7.117 1.00 98.44 109 GLN A C 1
ATOM 864 O O . GLN A 1 109 ? 3.829 3.619 7.732 1.00 98.44 109 GLN A O 1
ATOM 869 N N . GLU A 1 110 ? 2.177 5.132 7.570 1.00 97.56 110 GLU A N 1
ATOM 870 C CA . GLU A 1 110 ? 1.498 4.722 8.803 1.00 97.56 110 GLU A CA 1
ATOM 871 C C . GLU A 1 110 ? 1.071 3.246 8.734 1.00 97.56 110 GLU A C 1
ATOM 873 O O . GLU A 1 110 ? 1.261 2.494 9.695 1.00 97.56 110 GLU A O 1
ATOM 878 N N . TRP A 1 111 ? 0.522 2.804 7.597 1.00 98.19 111 TRP A N 1
ATOM 879 C CA . TRP A 1 111 ? 0.173 1.400 7.398 1.00 98.19 111 TRP A CA 1
ATOM 880 C C . TRP A 1 111 ? 1.401 0.490 7.468 1.00 98.19 111 TRP A C 1
ATOM 882 O O . TRP A 1 111 ? 1.372 -0.496 8.202 1.00 98.19 111 TRP A O 1
ATOM 892 N N . TRP A 1 112 ? 2.481 0.809 6.754 1.00 98.31 112 TRP A N 1
ATOM 893 C CA . TRP A 1 112 ? 3.709 0.012 6.803 1.00 98.31 112 TRP A CA 1
ATOM 894 C C . TRP A 1 112 ? 4.275 -0.071 8.221 1.00 98.31 112 TRP A C 1
ATOM 896 O O . TRP A 1 112 ? 4.652 -1.150 8.687 1.00 98.31 112 TRP A O 1
ATOM 906 N N . GLU A 1 113 ? 4.263 1.047 8.942 1.00 97.50 113 GLU A N 1
ATOM 907 C CA . GLU A 1 113 ? 4.739 1.109 10.313 1.00 97.50 113 GLU A CA 1
ATOM 908 C C . GLU A 1 113 ? 3.879 0.253 11.254 1.00 97.50 113 GLU A C 1
ATOM 910 O O . GLU A 1 113 ? 4.394 -0.640 11.925 1.00 97.50 113 GLU A O 1
ATOM 915 N N . ARG A 1 114 ? 2.564 0.484 11.310 1.00 96.81 114 ARG A N 1
ATOM 916 C CA . ARG A 1 114 ? 1.661 -0.193 12.262 1.00 96.81 114 ARG A CA 1
ATOM 917 C C . ARG A 1 114 ? 1.368 -1.644 11.876 1.00 96.81 114 ARG A C 1
ATOM 919 O O . ARG A 1 114 ? 1.209 -2.498 12.754 1.00 96.81 114 ARG A O 1
ATOM 926 N N . GLY A 1 115 ? 1.250 -1.901 10.577 1.00 96.25 115 GLY A N 1
ATOM 927 C CA . GLY A 1 115 ? 0.871 -3.184 9.993 1.00 96.25 115 GLY A CA 1
ATOM 928 C C . GLY A 1 115 ? 2.028 -4.169 9.901 1.00 96.25 115 GLY A C 1
ATOM 929 O O . GLY A 1 115 ? 1.802 -5.361 10.094 1.00 96.25 115 GLY A O 1
ATOM 930 N N . TYR A 1 116 ? 3.259 -3.695 9.671 1.00 97.12 116 TYR A N 1
ATOM 931 C CA . TYR A 1 116 ? 4.420 -4.569 9.464 1.00 97.12 116 TYR A CA 1
ATOM 932 C C . TYR A 1 116 ? 5.549 -4.317 10.464 1.00 97.12 116 TYR A C 1
ATOM 934 O O . TYR A 1 116 ? 5.954 -5.254 11.151 1.00 97.12 116 TYR A O 1
ATOM 942 N N . LEU A 1 117 ? 6.026 -3.074 10.610 1.00 96.06 117 LEU A N 1
ATOM 943 C CA . LEU A 1 117 ? 7.201 -2.783 11.449 1.00 96.06 117 LEU A CA 1
ATOM 944 C C . LEU A 1 117 ? 6.925 -2.897 12.960 1.00 96.06 117 LEU A C 1
ATOM 946 O O . LEU A 1 117 ? 7.797 -3.291 13.731 1.00 96.06 117 LEU A O 1
ATOM 950 N N . LYS A 1 118 ? 5.704 -2.578 13.395 1.00 94.94 118 LYS A N 1
ATOM 951 C CA . LYS A 1 118 ? 5.255 -2.608 14.799 1.00 94.94 118 LYS A CA 1
ATOM 952 C C . LYS A 1 118 ? 4.201 -3.691 15.051 1.00 94.94 118 LYS A C 1
ATOM 954 O O . LYS A 1 118 ? 3.411 -3.596 15.988 1.00 94.94 118 LYS A O 1
ATOM 959 N N . ALA A 1 119 ? 4.182 -4.744 14.232 1.00 87.12 119 ALA A N 1
ATOM 960 C CA . ALA A 1 119 ? 3.144 -5.775 14.260 1.00 87.12 119 ALA A CA 1
ATOM 961 C C . ALA A 1 119 ? 3.163 -6.709 15.491 1.00 87.12 119 ALA A C 1
ATOM 963 O O . ALA A 1 119 ? 2.328 -7.605 15.595 1.00 87.12 119 ALA A O 1
ATOM 964 N N . GLY A 1 120 ? 4.118 -6.539 16.413 1.00 82.25 120 GLY A N 1
ATOM 965 C CA . GLY A 1 120 ? 4.331 -7.436 17.558 1.00 82.25 120 GLY A CA 1
ATOM 966 C C . GLY A 1 120 ? 4.973 -8.782 17.191 1.00 82.25 120 GLY A C 1
ATOM 967 O O . GLY A 1 120 ? 5.227 -9.596 18.072 1.00 82.25 120 GLY A O 1
ATOM 968 N N . ASN A 1 121 ? 5.266 -9.006 15.906 1.00 82.19 121 ASN A N 1
ATOM 969 C CA . ASN A 1 121 ? 6.009 -10.147 15.377 1.00 82.19 121 ASN A CA 1
ATOM 970 C C . ASN A 1 121 ? 7.351 -9.649 14.823 1.00 82.19 121 ASN A C 1
ATOM 972 O O . ASN A 1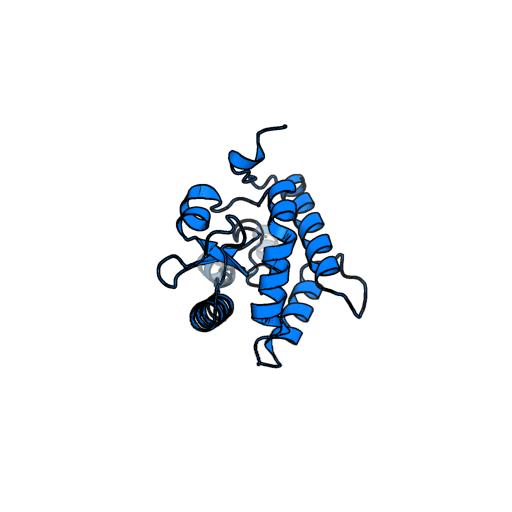 121 ? 7.360 -8.749 13.990 1.00 82.19 121 ASN A O 1
ATOM 976 N N . HIS A 1 122 ? 8.466 -10.245 15.247 1.00 85.50 122 HIS A N 1
ATOM 977 C CA . HIS A 1 122 ? 9.808 -9.852 14.806 1.00 85.50 122 HIS A CA 1
ATOM 978 C C . HIS A 1 122 ? 10.125 -10.235 13.347 1.00 85.50 122 HIS A C 1
ATOM 980 O O . HIS A 1 122 ? 11.062 -9.694 12.773 1.00 85.50 122 HIS A O 1
ATOM 986 N N . VAL A 1 123 ? 9.350 -11.135 12.729 1.00 93.44 123 VAL A N 1
ATOM 987 C CA . VAL A 1 123 ? 9.578 -11.604 11.349 1.00 93.44 123 VAL A CA 1
ATOM 988 C C . VAL A 1 123 ? 9.075 -10.603 10.304 1.00 93.44 123 VAL A C 1
ATOM 990 O O . VAL A 1 123 ? 9.705 -10.424 9.265 1.00 93.44 123 VAL A O 1
ATOM 993 N N . LEU A 1 124 ? 7.937 -9.947 10.554 1.00 95.12 124 LEU A N 1
ATOM 994 C CA . LEU A 1 124 ? 7.327 -9.038 9.573 1.00 95.12 124 LEU A CA 1
ATOM 995 C C . LEU A 1 124 ? 8.185 -7.801 9.254 1.00 95.12 124 LEU A C 1
ATOM 997 O O . LEU A 1 124 ? 8.281 -7.476 8.070 1.00 95.12 124 LEU A O 1
ATOM 1001 N N . PRO A 1 125 ? 8.839 -7.142 10.231 1.00 95.88 125 PRO A N 1
ATOM 1002 C CA . PRO A 1 125 ? 9.733 -6.025 9.949 1.00 95.88 125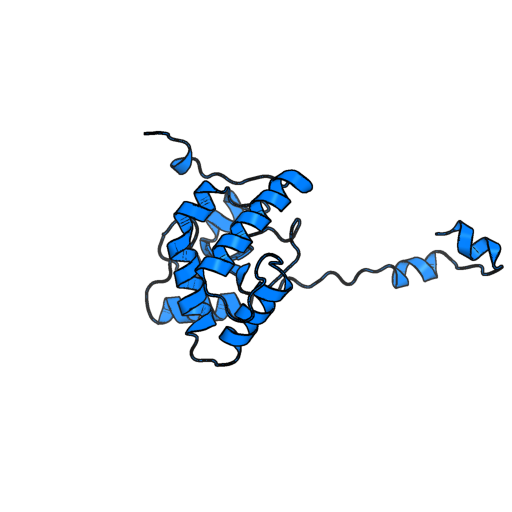 PRO A CA 1
ATOM 1003 C C . PRO A 1 125 ? 10.894 -6.425 9.034 1.00 95.88 125 PRO A C 1
ATOM 1005 O O . PRO A 1 125 ? 11.129 -5.777 8.019 1.00 95.88 125 PRO A O 1
ATOM 1008 N N . GLU A 1 126 ? 11.585 -7.525 9.348 1.00 93.94 126 GLU A N 1
ATOM 1009 C CA . GLU A 1 126 ? 12.719 -8.007 8.551 1.00 93.94 126 GLU A CA 1
ATOM 1010 C C . GLU A 1 126 ? 12.284 -8.387 7.132 1.00 93.94 126 GLU A C 1
ATOM 1012 O O . GLU A 1 126 ? 12.940 -8.015 6.155 1.00 93.94 126 GLU A O 1
ATOM 1017 N N . ARG A 1 127 ? 11.139 -9.070 7.012 1.00 95.31 127 ARG A N 1
ATOM 1018 C CA . ARG A 1 127 ? 10.555 -9.441 5.724 1.00 95.31 127 ARG A CA 1
ATOM 1019 C C . ARG A 1 127 ? 10.234 -8.210 4.879 1.00 95.31 127 ARG A C 1
ATOM 1021 O O . ARG A 1 127 ? 10.676 -8.149 3.738 1.00 95.31 127 ARG A O 1
ATOM 1028 N N . PHE A 1 128 ? 9.532 -7.227 5.445 1.00 96.50 128 PHE A N 1
ATOM 1029 C CA . PHE A 1 128 ? 9.176 -5.988 4.750 1.00 96.50 128 PHE A CA 1
ATOM 1030 C C . PHE A 1 128 ? 10.416 -5.272 4.199 1.00 96.50 128 PHE A C 1
ATOM 1032 O O . PHE A 1 128 ? 10.445 -4.898 3.027 1.00 96.50 128 PHE A O 1
ATOM 1039 N N . MET A 1 129 ? 11.461 -5.122 5.021 1.00 94.50 129 MET A N 1
ATOM 1040 C CA . MET A 1 129 ? 12.697 -4.455 4.602 1.00 94.50 129 MET A CA 1
ATOM 1041 C C . MET A 1 129 ? 13.445 -5.274 3.542 1.00 94.50 129 MET A C 1
ATOM 1043 O O . MET A 1 129 ? 13.920 -4.730 2.548 1.00 94.50 129 MET A O 1
ATOM 1047 N N . THR A 1 130 ? 13.521 -6.592 3.707 1.00 93.56 130 THR A N 1
ATOM 1048 C CA . THR A 1 130 ? 14.176 -7.474 2.729 1.00 93.56 130 THR A CA 1
ATOM 1049 C C . THR A 1 130 ? 13.492 -7.415 1.365 1.00 93.56 130 THR A C 1
ATOM 1051 O O . THR A 1 130 ? 14.163 -7.240 0.349 1.00 93.56 130 THR A O 1
ATOM 1054 N N . GLU A 1 131 ? 12.163 -7.511 1.347 1.00 95.00 131 GLU A N 1
ATOM 1055 C CA . GLU A 1 131 ? 11.344 -7.428 0.137 1.00 95.00 131 GLU A CA 1
ATOM 1056 C C . GLU A 1 131 ? 11.481 -6.062 -0.545 1.00 95.00 131 GLU A C 1
ATOM 1058 O O . GLU A 1 131 ? 11.802 -5.997 -1.732 1.00 95.00 131 GLU A O 1
ATOM 1063 N N . ALA A 1 132 ? 11.345 -4.965 0.213 1.00 95.00 132 ALA A N 1
ATOM 1064 C CA . ALA A 1 132 ? 11.508 -3.612 -0.316 1.00 95.00 132 ALA A CA 1
ATOM 1065 C C . ALA A 1 132 ? 12.884 -3.424 -0.970 1.00 95.00 132 ALA A C 1
ATOM 1067 O O . ALA A 1 132 ? 12.962 -2.950 -2.099 1.00 95.00 132 ALA A O 1
ATOM 1068 N N . ARG A 1 133 ? 13.970 -3.862 -0.320 1.00 92.38 133 ARG A N 1
ATOM 1069 C CA . ARG A 1 133 ? 15.314 -3.807 -0.916 1.00 92.38 133 ARG A CA 1
ATOM 1070 C C . ARG A 1 133 ? 15.418 -4.647 -2.190 1.00 92.38 133 ARG A C 1
ATOM 1072 O O . ARG A 1 133 ? 16.042 -4.214 -3.155 1.00 92.38 133 ARG A O 1
ATOM 1079 N N . ALA A 1 134 ? 14.860 -5.855 -2.186 1.00 91.44 134 ALA A N 1
ATOM 1080 C CA . ALA A 1 134 ? 15.007 -6.789 -3.296 1.00 91.44 134 ALA A CA 1
ATOM 1081 C C . ALA A 1 134 ? 14.297 -6.308 -4.571 1.00 91.44 134 ALA A C 1
ATOM 1083 O O . ALA A 1 134 ? 14.785 -6.560 -5.674 1.00 91.44 134 ALA A O 1
ATOM 1084 N N . THR A 1 135 ? 13.162 -5.616 -4.436 1.00 92.00 135 THR A N 1
ATOM 1085 C CA . THR A 1 135 ? 12.303 -5.280 -5.582 1.00 92.00 135 THR A CA 1
ATOM 1086 C C . THR A 1 135 ? 12.197 -3.782 -5.878 1.00 92.00 135 THR A C 1
ATOM 1088 O O . THR A 1 135 ? 11.735 -3.407 -6.962 1.00 92.00 135 THR A O 1
ATOM 1091 N N . LEU A 1 136 ? 12.712 -2.916 -4.997 1.00 91.12 136 LEU A N 1
ATOM 1092 C CA . LEU A 1 136 ? 12.872 -1.479 -5.227 1.00 91.12 136 LEU A CA 1
ATOM 1093 C C . LEU A 1 136 ? 14.371 -1.122 -5.367 1.00 91.12 136 LEU A C 1
ATOM 1095 O O . LEU A 1 136 ? 15.015 -0.721 -4.398 1.00 91.12 136 LEU A O 1
ATOM 1099 N N . PRO A 1 137 ? 14.949 -1.210 -6.583 1.00 72.69 137 PRO A N 1
ATOM 1100 C CA . PRO A 1 137 ? 16.403 -1.209 -6.814 1.00 72.69 137 PRO A CA 1
ATOM 1101 C C . PRO A 1 137 ? 17.134 0.117 -6.530 1.00 72.69 137 PRO A C 1
ATOM 1103 O O . PRO A 1 137 ? 18.336 0.195 -6.740 1.00 72.69 137 PRO A O 1
ATOM 1106 N N . ILE A 1 138 ? 16.430 1.163 -6.095 1.00 75.00 138 ILE A N 1
ATOM 1107 C CA . ILE A 1 138 ? 17.016 2.472 -5.743 1.00 75.00 138 ILE A CA 1
ATOM 1108 C C . ILE A 1 138 ? 17.489 2.503 -4.282 1.00 75.00 138 ILE A C 1
ATOM 1110 O O . ILE A 1 138 ? 18.196 3.415 -3.866 1.00 75.00 138 ILE A O 1
ATOM 1114 N N . ILE A 1 139 ? 17.127 1.494 -3.491 1.00 77.75 139 ILE A N 1
ATOM 1115 C CA . ILE A 1 139 ? 17.562 1.375 -2.103 1.00 77.75 139 ILE A CA 1
ATOM 1116 C C . ILE A 1 139 ? 18.992 0.812 -2.085 1.00 77.75 139 ILE A C 1
ATOM 1118 O O . ILE A 1 139 ? 19.208 -0.396 -2.005 1.00 77.75 139 ILE A O 1
ATOM 1122 N N . GLU A 1 140 ? 19.978 1.702 -2.196 1.00 73.12 140 GLU A N 1
ATOM 1123 C CA . GLU A 1 140 ? 21.404 1.346 -2.282 1.00 73.12 140 GLU A CA 1
ATOM 1124 C C . GLU A 1 140 ? 22.061 1.132 -0.907 1.00 73.12 140 GLU A C 1
ATOM 1126 O O . GLU A 1 140 ? 23.076 0.443 -0.790 1.00 73.12 140 GLU A O 1
ATOM 1131 N N . HIS A 1 141 ? 21.486 1.702 0.155 1.00 75.12 141 HIS A N 1
ATOM 1132 C CA . HIS A 1 141 ? 22.081 1.686 1.489 1.00 75.12 141 HIS A CA 1
ATOM 1133 C C . HIS A 1 141 ? 21.713 0.436 2.306 1.00 75.12 141 HIS A C 1
ATOM 1135 O O . HIS A 1 141 ? 20.606 -0.109 2.224 1.00 75.12 141 HIS A O 1
ATOM 1141 N N . ALA A 1 142 ? 22.667 -0.010 3.136 1.00 71.06 142 ALA A N 1
ATOM 1142 C CA . ALA A 1 142 ? 22.516 -1.150 4.047 1.00 71.06 142 ALA A CA 1
ATOM 1143 C C . ALA A 1 142 ? 21.457 -0.909 5.141 1.00 71.06 142 ALA A C 1
ATOM 1145 O O . ALA A 1 142 ? 20.830 -1.859 5.612 1.00 71.06 142 ALA A O 1
ATOM 1146 N N . GLU A 1 143 ? 21.189 0.350 5.465 1.00 79.75 143 GLU A N 1
ATOM 1147 C CA . GLU A 1 143 ? 20.097 0.790 6.329 1.00 79.75 143 GLU A CA 1
ATOM 1148 C C . GLU A 1 143 ? 19.294 1.853 5.577 1.00 79.75 143 GLU A C 1
ATOM 1150 O O . GLU A 1 143 ? 19.876 2.713 4.917 1.00 79.75 143 GLU A O 1
ATOM 1155 N N . PHE A 1 144 ? 17.968 1.769 5.639 1.00 88.50 144 PHE A N 1
ATOM 1156 C CA . PHE A 1 144 ? 17.048 2.702 4.989 1.00 88.50 144 PHE A CA 1
ATOM 1157 C C . PHE A 1 144 ? 15.747 2.785 5.791 1.00 88.50 144 PHE A C 1
ATOM 1159 O O . PHE A 1 144 ? 15.462 1.912 6.614 1.00 88.50 144 PHE A O 1
ATOM 1166 N N . GLN A 1 145 ? 14.979 3.848 5.578 1.00 93.56 145 GLN A N 1
ATOM 1167 C CA . GLN A 1 145 ? 13.754 4.162 6.312 1.00 93.56 145 GLN A CA 1
ATOM 1168 C C . GLN A 1 145 ? 12.524 4.131 5.392 1.00 93.56 145 GLN A C 1
ATOM 1170 O O . GLN A 1 145 ? 12.627 3.960 4.177 1.00 93.56 145 GLN A O 1
ATOM 1175 N N . LEU A 1 146 ? 11.329 4.302 5.967 1.00 96.12 146 LEU A N 1
ATOM 1176 C CA . LEU A 1 146 ? 10.073 4.300 5.203 1.00 96.12 146 LEU A CA 1
ATOM 1177 C C . LEU A 1 146 ? 10.000 5.412 4.144 1.00 96.12 146 LEU A C 1
ATOM 1179 O O . LEU A 1 146 ? 9.318 5.240 3.132 1.00 96.12 146 LEU A O 1
ATOM 1183 N N . ASP A 1 147 ? 10.700 6.528 4.348 1.00 95.00 147 ASP A N 1
ATOM 1184 C CA . ASP A 1 147 ? 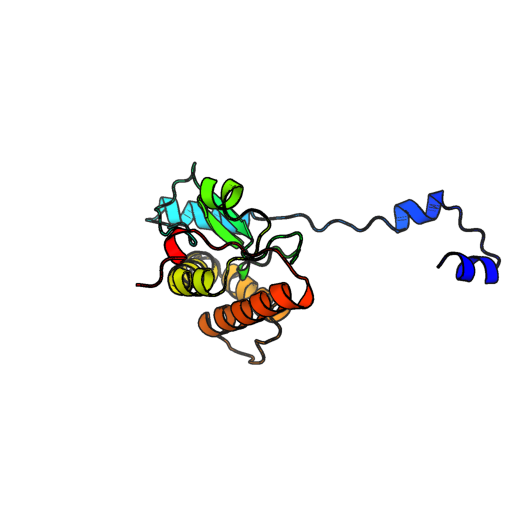10.823 7.595 3.348 1.00 95.00 147 ASP A CA 1
ATOM 1185 C C . ASP A 1 147 ? 11.592 7.126 2.112 1.00 95.00 147 ASP A C 1
ATOM 1187 O O . ASP A 1 147 ? 11.161 7.383 0.988 1.00 95.00 147 ASP A O 1
ATOM 1191 N N . ASP A 1 148 ? 12.662 6.351 2.299 1.00 95.00 148 ASP A N 1
ATOM 1192 C CA . ASP A 1 148 ? 13.445 5.787 1.197 1.00 95.00 148 ASP A CA 1
ATOM 1193 C C . ASP A 1 148 ? 12.629 4.751 0.412 1.00 95.00 148 ASP A C 1
ATOM 1195 O O . ASP A 1 148 ? 12.634 4.750 -0.821 1.00 95.00 148 ASP A O 1
ATOM 1199 N N . VAL A 1 149 ? 11.857 3.907 1.114 1.00 96.69 149 VAL A N 1
ATOM 1200 C CA . VAL A 1 149 ? 10.926 2.953 0.481 1.00 96.69 149 VAL A CA 1
ATOM 1201 C C . VAL A 1 149 ? 9.885 3.694 -0.351 1.00 96.69 149 VAL A C 1
ATOM 1203 O O . VAL A 1 149 ? 9.627 3.330 -1.499 1.00 96.69 149 VAL A O 1
ATOM 1206 N N . PHE A 1 150 ? 9.303 4.760 0.200 1.00 96.69 150 PHE A N 1
ATOM 1207 C CA . PHE A 1 150 ? 8.305 5.557 -0.502 1.00 96.69 150 PHE A CA 1
ATOM 1208 C C . PHE A 1 150 ? 8.898 6.294 -1.714 1.00 96.69 150 PHE A C 1
ATOM 1210 O O . PHE A 1 150 ? 8.279 6.331 -2.783 1.00 96.69 150 PHE A O 1
ATOM 1217 N N . ALA A 1 151 ? 10.110 6.839 -1.598 1.00 94.75 151 ALA A N 1
ATOM 1218 C CA . ALA A 1 151 ? 10.817 7.470 -2.710 1.00 94.75 151 ALA A CA 1
ATOM 1219 C C . ALA A 1 151 ? 11.099 6.461 -3.838 1.00 94.75 151 ALA A C 1
ATOM 1221 O O . ALA A 1 151 ? 10.801 6.727 -5.009 1.00 94.75 151 ALA A O 1
ATOM 1222 N N . ALA A 1 152 ? 11.584 5.267 -3.488 1.00 95.06 152 ALA A N 1
ATOM 1223 C CA . ALA A 1 152 ? 11.850 4.202 -4.448 1.00 95.06 152 ALA A CA 1
ATOM 1224 C C . ALA A 1 152 ? 10.560 3.687 -5.117 1.00 95.06 152 ALA A C 1
ATOM 1226 O O . ALA A 1 152 ? 10.543 3.451 -6.330 1.00 95.06 152 ALA A O 1
ATOM 1227 N N . LEU A 1 153 ? 9.455 3.603 -4.366 1.00 95.69 153 LEU A N 1
ATOM 1228 C CA . LEU A 1 153 ? 8.119 3.321 -4.896 1.00 95.69 153 LEU A CA 1
ATOM 1229 C C . LEU A 1 153 ? 7.710 4.370 -5.939 1.00 95.69 153 LEU A C 1
ATOM 1231 O O . LEU A 1 153 ? 7.315 4.003 -7.045 1.00 95.69 153 LEU A O 1
ATOM 1235 N N . ASN A 1 154 ? 7.846 5.669 -5.655 1.00 95.06 154 ASN A N 1
ATOM 1236 C CA . ASN A 1 154 ? 7.493 6.725 -6.616 1.00 95.06 154 ASN A CA 1
ATOM 1237 C C . ASN A 1 154 ? 8.292 6.612 -7.919 1.00 95.06 154 ASN A C 1
ATOM 1239 O O . ASN A 1 154 ? 7.730 6.687 -9.013 1.00 95.06 154 ASN A O 1
ATOM 1243 N N . MET A 1 155 ? 9.596 6.360 -7.825 1.00 93.25 155 MET A N 1
ATOM 1244 C CA . MET A 1 155 ? 10.427 6.153 -9.010 1.00 93.25 155 MET A CA 1
ATOM 1245 C C . MET A 1 155 ? 10.020 4.898 -9.791 1.00 93.25 155 MET A C 1
ATOM 1247 O O . MET A 1 155 ? 10.015 4.914 -11.026 1.00 93.25 155 MET A O 1
ATOM 1251 N N . ARG A 1 156 ? 9.632 3.817 -9.101 1.00 94.25 156 ARG A N 1
ATOM 1252 C CA . ARG A 1 156 ? 9.106 2.609 -9.749 1.00 94.25 156 ARG A CA 1
ATOM 1253 C C . ARG A 1 156 ? 7.792 2.889 -10.475 1.00 94.25 156 ARG A C 1
ATOM 1255 O O . ARG A 1 156 ? 7.639 2.442 -11.610 1.00 94.25 156 ARG A O 1
ATOM 1262 N N . GLN A 1 157 ? 6.889 3.659 -9.869 1.00 94.94 157 GLN A N 1
ATOM 1263 C CA . GLN A 1 157 ? 5.637 4.081 -10.499 1.00 94.94 157 GLN A CA 1
ATOM 1264 C C . GLN A 1 157 ? 5.905 4.830 -11.810 1.00 94.94 157 GLN A C 1
ATOM 1266 O O . GLN A 1 157 ? 5.308 4.500 -12.836 1.00 94.94 157 GLN A O 1
ATOM 1271 N N . ILE A 1 158 ? 6.849 5.779 -11.791 1.00 92.81 158 ILE A N 1
ATOM 1272 C CA . ILE A 1 158 ? 7.248 6.566 -12.965 1.00 92.81 158 ILE A CA 1
ATOM 1273 C C . ILE A 1 158 ? 7.752 5.641 -14.077 1.00 92.81 158 ILE A C 1
ATOM 1275 O O . ILE A 1 158 ? 7.291 5.745 -15.213 1.00 92.81 158 ILE A O 1
ATOM 1279 N N . ARG A 1 159 ? 8.644 4.695 -13.760 1.00 92.38 159 ARG A N 1
ATOM 1280 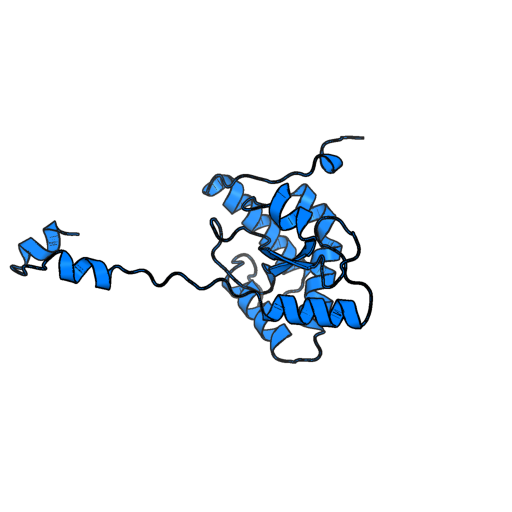C CA . ARG A 1 159 ? 9.149 3.734 -14.752 1.00 92.38 159 ARG A CA 1
ATOM 1281 C C . ARG A 1 159 ? 8.052 2.839 -15.313 1.00 92.38 159 ARG A C 1
ATOM 1283 O O . ARG A 1 159 ? 7.961 2.694 -16.522 1.00 92.38 159 ARG A O 1
ATOM 1290 N N . LEU A 1 160 ? 7.172 2.289 -14.475 1.00 92.75 160 LEU A N 1
ATOM 1291 C CA . LEU A 1 160 ? 6.054 1.468 -14.958 1.00 92.75 160 LEU A CA 1
ATOM 1292 C C . LEU A 1 160 ? 5.126 2.268 -15.888 1.00 92.75 160 LEU A C 1
ATOM 1294 O O . LEU A 1 160 ? 4.682 1.752 -16.913 1.00 92.75 160 LEU A O 1
ATOM 1298 N N . LYS A 1 161 ? 4.878 3.546 -15.583 1.00 93.12 161 LYS A N 1
ATOM 1299 C CA . LYS A 1 161 ? 4.094 4.432 -16.450 1.00 93.12 161 LYS A CA 1
ATOM 1300 C C . LYS A 1 161 ? 4.770 4.659 -17.807 1.00 93.12 161 LYS A C 1
ATOM 1302 O O . LYS A 1 161 ? 4.097 4.544 -18.826 1.00 93.12 161 LYS A O 1
ATOM 1307 N N . TYR A 1 162 ? 6.055 5.013 -17.838 1.00 90.38 162 TYR A N 1
ATOM 1308 C CA . TYR A 1 162 ? 6.731 5.395 -19.087 1.00 90.38 162 TYR A CA 1
ATOM 1309 C C . TYR A 1 162 ? 7.231 4.199 -19.903 1.00 90.38 162 TYR A C 1
ATOM 1311 O O . TYR A 1 162 ? 7.052 4.186 -21.119 1.00 90.38 162 TYR A O 1
ATOM 1319 N N . ASP A 1 163 ? 7.795 3.184 -19.250 1.00 90.50 163 ASP A N 1
ATOM 1320 C CA . ASP A 1 163 ? 8.425 2.042 -19.920 1.00 90.50 163 ASP A CA 1
ATOM 1321 C C . ASP A 1 163 ? 7.385 1.013 -20.387 1.00 90.50 163 ASP A C 1
ATOM 1323 O O . ASP A 1 163 ? 7.560 0.378 -21.424 1.00 90.50 163 ASP A O 1
ATOM 1327 N N . GLN A 1 164 ? 6.296 0.842 -19.625 1.00 88.31 164 GLN A N 1
ATOM 1328 C CA . GLN A 1 164 ? 5.271 -0.180 -19.881 1.00 88.31 164 GLN A CA 1
ATOM 1329 C C . GLN A 1 164 ? 3.897 0.403 -20.248 1.00 88.31 164 GLN A C 1
ATOM 1331 O O . GLN A 1 164 ? 2.959 -0.357 -20.478 1.00 88.31 164 GLN A O 1
ATOM 1336 N N . GLN A 1 165 ? 3.759 1.735 -20.310 1.00 90.25 165 GLN A N 1
ATOM 1337 C CA . GLN A 1 165 ? 2.510 2.433 -20.664 1.00 90.25 165 GLN A CA 1
ATOM 1338 C C . GLN A 1 165 ? 1.291 1.986 -19.840 1.00 90.25 165 GLN A C 1
ATOM 1340 O O . GLN A 1 165 ? 0.156 1.977 -20.322 1.00 90.25 165 GLN A O 1
ATOM 1345 N N . VAL A 1 166 ? 1.516 1.609 -18.578 1.00 91.44 166 VAL A N 1
ATOM 1346 C CA . VAL A 1 166 ? 0.452 1.091 -17.713 1.00 91.44 166 VAL A CA 1
ATOM 1347 C C . VAL A 1 166 ? -0.572 2.201 -17.444 1.00 91.44 166 VAL A C 1
ATOM 1349 O O . VAL A 1 166 ? -0.182 3.316 -17.076 1.00 91.44 166 VAL A O 1
ATOM 1352 N N . PRO A 1 167 ? -1.885 1.932 -17.584 1.00 94.12 167 PRO A N 1
ATOM 1353 C CA . PRO A 1 167 ? -2.915 2.928 -17.326 1.00 94.12 167 PRO A CA 1
ATOM 1354 C C . PRO A 1 167 ? -2.838 3.503 -15.906 1.00 94.12 167 PRO A C 1
ATOM 1356 O O . PRO A 1 167 ? -2.665 2.773 -14.929 1.00 94.12 167 PRO A O 1
ATOM 1359 N N . VAL A 1 168 ? -3.029 4.819 -15.790 1.00 96.19 168 VAL A N 1
ATOM 1360 C CA . VAL A 1 168 ? -2.962 5.547 -14.516 1.00 96.19 168 VAL A CA 1
ATOM 1361 C C . VAL A 1 168 ? -4.368 5.860 -14.001 1.00 96.19 168 VAL A C 1
ATOM 1363 O O . VAL A 1 168 ? -5.278 6.212 -14.756 1.00 96.19 168 VAL A O 1
ATOM 1366 N N . TRP A 1 169 ? -4.555 5.714 -12.695 1.00 96.19 169 TRP A N 1
ATOM 1367 C CA . TRP A 1 169 ? -5.732 6.122 -11.953 1.00 96.19 169 TRP A CA 1
ATOM 1368 C C . TRP A 1 169 ? -5.488 7.462 -11.262 1.00 96.19 169 TRP A C 1
ATOM 1370 O O . TRP A 1 169 ? -4.585 7.608 -10.440 1.00 96.19 169 TRP A O 1
ATOM 1380 N N . GLU A 1 170 ? -6.353 8.421 -11.580 1.00 92.62 170 GLU A N 1
ATOM 1381 C CA . GLU A 1 170 ? -6.427 9.731 -10.942 1.00 92.62 170 GLU A CA 1
ATOM 1382 C C . GLU A 1 170 ? -7.893 9.982 -10.553 1.00 92.62 170 GLU A C 1
ATOM 1384 O O . GLU A 1 170 ? -8.738 10.142 -11.447 1.00 92.62 170 GLU A O 1
ATOM 1389 N N . PRO A 1 171 ? -8.240 9.966 -9.254 1.00 84.25 171 PRO A N 1
ATOM 1390 C CA . PRO A 1 171 ? -9.592 10.254 -8.803 1.00 84.25 171 PRO A CA 1
ATOM 1391 C C . PRO A 1 171 ? -9.948 11.708 -9.122 1.00 84.25 171 PRO A C 1
ATOM 1393 O O . PRO A 1 171 ? -9.126 12.611 -8.980 1.00 84.25 171 PRO A O 1
ATOM 1396 N N . GLU A 1 172 ? -11.195 11.953 -9.525 1.00 71.75 172 GLU A N 1
ATOM 1397 C CA . GLU A 1 172 ? -11.634 13.281 -9.984 1.00 71.75 172 GLU A CA 1
ATOM 1398 C C . GLU A 1 172 ? -11.472 14.392 -8.941 1.00 71.75 172 GLU A C 1
ATOM 1400 O O . GLU A 1 172 ? -11.319 15.557 -9.295 1.00 71.75 172 GLU A O 1
ATOM 1405 N N . VAL A 1 173 ? -11.445 14.030 -7.656 1.00 60.41 173 VAL A N 1
ATOM 1406 C CA . VAL A 1 173 ? -11.258 14.964 -6.537 1.00 60.41 173 VAL A CA 1
ATOM 1407 C C . VAL A 1 173 ? -9.881 15.645 -6.579 1.00 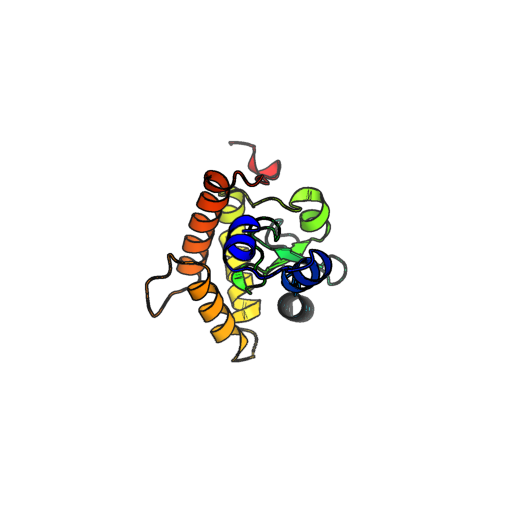60.41 173 VAL A C 1
ATOM 1409 O O . VAL A 1 173 ? -9.759 16.774 -6.121 1.00 60.41 173 VAL A O 1
ATOM 1412 N N . LEU A 1 174 ? -8.869 15.010 -7.181 1.00 57.00 174 LEU A N 1
ATOM 1413 C CA . LEU A 1 174 ? -7.519 15.572 -7.328 1.00 57.00 174 LEU A CA 1
ATOM 1414 C C . LEU A 1 174 ? -7.313 16.335 -8.649 1.00 57.00 174 LEU A C 1
ATOM 1416 O O . LEU A 1 174 ? -6.246 16.898 -8.866 1.00 57.00 174 LEU A O 1
ATOM 1420 N N . LYS A 1 175 ? -8.316 16.377 -9.538 1.00 51.44 175 LYS A N 1
ATOM 1421 C CA . LYS A 1 175 ? -8.211 17.019 -10.864 1.00 51.44 175 LYS A CA 1
ATOM 1422 C C . LYS A 1 175 ? -8.572 18.507 -10.877 1.00 51.44 175 LYS A C 1
ATOM 1424 O O . LYS A 1 175 ? -8.582 19.110 -11.947 1.00 51.44 175 LYS A O 1
ATOM 1429 N N . ARG A 1 176 ? -8.904 19.108 -9.730 1.00 36.22 176 ARG A N 1
ATOM 1430 C CA . ARG A 1 176 ? -9.227 20.540 -9.651 1.00 36.22 176 ARG A CA 1
ATOM 1431 C C . ARG A 1 176 ? -8.001 21.318 -9.175 1.00 36.22 176 ARG A C 1
ATOM 1433 O O . ARG A 1 176 ? -7.663 21.193 -8.000 1.00 36.22 176 ARG A O 1
ATOM 1440 N N . PRO A 1 177 ? -7.345 22.114 -10.036 1.00 42.81 177 PRO A N 1
ATOM 1441 C CA . PRO A 1 177 ? -6.450 23.144 -9.541 1.00 42.81 177 PRO A CA 1
ATOM 1442 C C . PRO A 1 177 ? -7.306 24.193 -8.817 1.00 42.81 177 PRO A C 1
ATOM 1444 O O . PRO A 1 177 ? -8.321 24.643 -9.354 1.00 42.81 177 PRO A O 1
ATOM 1447 N N . THR A 1 178 ? -6.941 24.498 -7.573 1.00 43.09 178 THR A N 1
ATOM 1448 C CA . THR A 1 178 ? -7.358 25.728 -6.881 1.00 43.09 178 THR A CA 1
ATOM 1449 C C . THR A 1 178 ? -6.827 26.949 -7.604 1.00 43.09 178 THR A C 1
ATOM 1451 O O . THR A 1 178 ? -5.647 26.878 -8.022 1.00 43.09 178 THR A O 1
#

pLDDT: mean 86.12, std 16.2, range [36.22, 98.56]

Sequence (178 aa):
MSGYAEKQGRKLSDAKIAPAMTWSEPSRDVRIAREQAIRLIDSGNLHCVWSGRTLSADALDIDHCFPWAAWPCDDLWNLLPAHRTVNQNQKRDKLPGVEVLRSAQDRIQEWWERGYLKAGNHVLPERFMTEARATLPIIEHAEFQLDDVFAALNMRQIRLKYDQQVPVWEPEVLKRPT

Foldseek 3Di:
DVVVCVVVVDPDDPVNVVVVPPDPQPDQDCPLVLVLQQVDLVVDWAAALQPRHTDDNVQWDWAQLAACVLPVDNQPLRTGIHGCCCDPPACDNFHEDLVSLVVSLVNSQVCCCSRFVVSVDPVRNVSNVVSLCVPLVQPPDPDDGSVSSSVSVSVVSVCSCPVVVGHYGDPVVVVDDD